Protein AF-A0A2A6PY02-F1 (afdb_monomer_lite)

Sequence (139 aa):
MADSKAKRGGADRALIALTEKYEVAYWSKKFKVTPAKLKYAVKKVGRSARKVGEYIQLQKHRAADKSRIALSEPYEVRYWSKKFKITPARLKLVVGVAGHSSKKVEAYLAAQKAAKKKTVKKKTAKKTVKKAAKRKKAA

Radius of gyration: 28.42 Å; chains: 1; bounding box: 46×21×111 Å

pLDDT: mean 80.59, std 13.3, range [35.72, 95.0]

Secondary structure (DSSP, 8-state):
----GGG--SSTTSB--SS-HHHHHHHHHHHT--HHHHHHHHHHH-SBHHHHHHHHHHHHHHHHHHHB--SS-HHHHHHHHHHHT--HHHHHHHHHHH-SBHHHHHHHHHHHHHHHHHHHHHHHHHHHHHHHHHHHT--

Foldseek 3Di:
DDPDPPPPDDDVLQFQDPPDPVSLVVLCVVLVHDSVLLVVLCVVQNGGSVSSSVVSVVVVVVVVLQFFQDLVDPVSLVVLCVVLVHDSVVLVVLCVVQPGTSVSSNVVVVVVVVVVVVVVVVVVVVVVVVVVVVVVVVD

Structure (mmCIF, N/CA/C/O backbone):
data_AF-A0A2A6PY02-F1
#
_entry.id   AF-A0A2A6PY02-F1
#
loop_
_atom_site.group_PDB
_atom_site.id
_atom_site.type_symbol
_atom_site.label_atom_id
_atom_site.label_alt_id
_atom_site.label_comp_id
_atom_site.label_asym_id
_atom_site.label_entity_id
_atom_site.label_seq_id
_atom_site.pdbx_PDB_ins_code
_atom_site.Cartn_x
_atom_site.Cartn_y
_atom_site.Cartn_z
_atom_site.occupancy
_atom_site.B_iso_or_equiv
_atom_site.auth_seq_id
_atom_site.auth_comp_id
_atom_site.auth_asym_id
_atom_site.auth_atom_id
_atom_site.pdbx_PDB_model_num
ATOM 1 N N . MET A 1 1 ? 23.021 2.097 -51.764 1.00 35.72 1 MET A N 1
ATOM 2 C CA . MET A 1 1 ? 22.427 0.780 -51.456 1.00 35.72 1 MET A CA 1
ATOM 3 C C . MET A 1 1 ? 21.340 0.971 -50.412 1.00 35.72 1 MET A C 1
ATOM 5 O O . MET A 1 1 ? 21.607 1.551 -49.368 1.00 35.72 1 MET A O 1
ATOM 9 N N . ALA A 1 2 ? 20.099 0.614 -50.747 1.00 44.53 2 ALA A N 1
ATOM 10 C CA . ALA A 1 2 ? 18.943 0.741 -49.865 1.00 44.53 2 ALA A CA 1
ATOM 11 C C . ALA A 1 2 ? 18.796 -0.548 -49.046 1.00 44.53 2 ALA A C 1
ATOM 13 O O . ALA A 1 2 ? 18.148 -1.499 -49.480 1.00 44.53 2 ALA A O 1
ATOM 14 N N . ASP A 1 3 ? 19.430 -0.598 -47.875 1.00 48.84 3 ASP A N 1
ATOM 15 C CA . ASP A 1 3 ? 19.344 -1.772 -47.011 1.00 48.84 3 ASP A CA 1
ATOM 16 C C . ASP A 1 3 ? 17.960 -1.884 -46.362 1.00 48.84 3 ASP A C 1
ATOM 18 O O . ASP A 1 3 ? 17.510 -1.055 -45.562 1.00 48.84 3 ASP A O 1
ATOM 22 N N . SER A 1 4 ? 17.274 -2.949 -46.761 1.00 43.75 4 SER A N 1
ATOM 23 C CA . SER A 1 4 ? 15.929 -3.337 -46.358 1.00 43.75 4 SER A CA 1
ATOM 24 C C . SER A 1 4 ? 15.771 -3.383 -44.830 1.00 43.75 4 SER A C 1
ATOM 26 O O . SER A 1 4 ? 16.231 -4.306 -44.160 1.00 43.75 4 SER A O 1
ATOM 28 N N . LYS A 1 5 ? 15.024 -2.425 -44.262 1.00 50.44 5 LYS A N 1
ATOM 29 C CA . LYS A 1 5 ? 14.704 -2.324 -42.817 1.00 50.44 5 LYS A CA 1
ATOM 30 C C . LYS A 1 5 ? 13.710 -3.387 -42.304 1.00 50.44 5 LYS A C 1
ATOM 32 O O . LYS A 1 5 ? 13.261 -3.299 -41.162 1.00 50.44 5 LYS A O 1
ATOM 37 N N . ALA A 1 6 ? 13.365 -4.388 -43.113 1.00 48.25 6 ALA A N 1
ATOM 38 C CA . ALA A 1 6 ? 12.245 -5.300 -42.870 1.00 48.25 6 ALA A CA 1
ATOM 39 C C . ALA A 1 6 ? 12.597 -6.606 -42.121 1.00 48.25 6 ALA A C 1
ATOM 41 O O . ALA A 1 6 ? 11.706 -7.408 -41.866 1.00 48.25 6 ALA A O 1
ATOM 42 N N . LYS A 1 7 ? 13.856 -6.820 -41.703 1.00 46.47 7 LYS A N 1
ATOM 43 C CA . LYS A 1 7 ? 14.271 -7.999 -40.905 1.00 46.47 7 LYS A CA 1
ATOM 44 C C . LYS A 1 7 ? 14.678 -7.687 -39.456 1.00 46.47 7 LYS A C 1
ATOM 46 O O . LYS A 1 7 ? 15.421 -8.450 -38.853 1.00 46.47 7 LYS A O 1
ATOM 51 N N . ARG A 1 8 ? 14.187 -6.605 -38.837 1.00 47.78 8 ARG A N 1
ATOM 52 C CA . ARG A 1 8 ? 14.356 -6.395 -37.377 1.00 47.78 8 ARG A CA 1
ATOM 53 C C . ARG A 1 8 ? 13.298 -7.182 -36.599 1.00 47.78 8 ARG A C 1
ATOM 55 O O . ARG A 1 8 ? 12.429 -6.616 -35.936 1.00 47.78 8 ARG A O 1
ATOM 62 N N . GLY A 1 9 ? 13.332 -8.500 -36.768 1.00 39.09 9 GLY A N 1
ATOM 63 C CA . GLY A 1 9 ? 12.412 -9.438 -36.142 1.00 39.09 9 GLY A CA 1
ATOM 64 C C . GLY A 1 9 ? 12.743 -9.635 -34.666 1.00 39.09 9 GLY A C 1
ATOM 65 O O . GLY A 1 9 ? 13.740 -10.260 -34.346 1.00 39.09 9 GLY A O 1
ATOM 66 N N . GLY A 1 10 ? 11.886 -9.113 -33.783 1.00 47.00 10 GLY A N 1
ATOM 67 C CA . GLY A 1 10 ? 11.491 -9.694 -32.486 1.00 47.00 10 GLY A CA 1
ATOM 68 C C . GLY A 1 10 ? 12.517 -9.887 -31.354 1.00 47.00 10 GLY A C 1
ATOM 69 O O . GLY A 1 10 ? 12.167 -9.635 -30.201 1.00 47.00 10 GLY A O 1
ATOM 70 N N . ALA A 1 11 ? 13.746 -10.317 -31.638 1.00 45.78 11 ALA A N 1
ATOM 71 C CA . ALA A 1 11 ? 14.690 -10.861 -30.661 1.00 45.78 11 ALA A CA 1
ATOM 72 C C . ALA A 1 11 ? 15.578 -9.798 -29.978 1.00 45.78 11 ALA A C 1
ATOM 74 O O . ALA A 1 11 ? 15.871 -9.919 -28.789 1.00 45.78 11 ALA A O 1
ATOM 75 N N . ASP A 1 12 ? 15.914 -8.698 -30.662 1.00 53.09 12 ASP A N 1
ATOM 76 C CA . ASP A 1 12 ? 16.898 -7.708 -30.172 1.00 53.09 12 ASP A CA 1
ATOM 77 C C . ASP A 1 12 ? 16.386 -6.757 -29.076 1.00 53.09 12 ASP A C 1
ATOM 79 O O . ASP A 1 12 ? 17.112 -5.897 -28.588 1.00 53.09 12 ASP A O 1
ATOM 83 N N . ARG A 1 13 ? 15.125 -6.888 -28.644 1.00 62.44 13 ARG A N 1
ATOM 84 C CA . ARG A 1 13 ? 14.558 -6.080 -27.540 1.00 62.44 13 ARG A CA 1
ATOM 85 C C . ARG A 1 13 ? 14.488 -6.837 -26.212 1.00 62.44 13 ARG A C 1
ATOM 87 O O . ARG A 1 13 ? 13.768 -6.415 -25.306 1.00 62.44 13 ARG A O 1
ATOM 94 N N . ALA A 1 14 ? 15.187 -7.964 -26.089 1.00 72.25 14 ALA A N 1
ATOM 95 C CA . ALA A 1 14 ? 15.144 -8.801 -24.893 1.00 72.25 14 ALA A CA 1
ATOM 96 C C . ALA A 1 14 ? 15.935 -8.220 -23.707 1.00 72.25 14 ALA A C 1
ATOM 98 O O . ALA A 1 14 ? 15.618 -8.535 -22.554 1.00 72.25 14 ALA A O 1
ATOM 99 N N . LEU A 1 15 ? 16.934 -7.371 -23.970 1.00 81.62 15 LEU A N 1
ATOM 100 C CA . LEU A 1 15 ? 17.827 -6.800 -22.964 1.00 81.62 15 LEU A CA 1
ATOM 101 C C . LEU A 1 15 ? 17.751 -5.267 -22.935 1.00 81.62 15 LEU A C 1
ATOM 103 O O . LEU A 1 15 ? 17.353 -4.630 -23.902 1.00 81.62 15 LEU A O 1
ATOM 107 N N . ILE A 1 16 ? 18.106 -4.701 -21.784 1.00 83.69 16 ILE A N 1
ATOM 108 C CA . ILE A 1 16 ? 18.213 -3.266 -21.528 1.00 83.69 16 ILE A CA 1
ATOM 109 C C . ILE A 1 16 ? 19.684 -2.956 -21.265 1.00 83.69 16 ILE A C 1
ATOM 111 O O . ILE A 1 16 ? 20.215 -3.317 -20.202 1.00 83.69 16 ILE A O 1
ATOM 115 N N . ALA A 1 17 ? 20.341 -2.264 -22.191 1.00 83.12 17 ALA A N 1
ATOM 116 C CA . ALA A 1 17 ? 21.640 -1.668 -21.930 1.00 83.12 17 ALA A CA 1
ATOM 117 C C . ALA A 1 17 ? 21.464 -0.345 -21.169 1.00 83.12 17 ALA A C 1
ATOM 119 O O . ALA A 1 17 ? 20.691 0.539 -21.534 1.00 83.12 17 ALA A O 1
ATOM 120 N N . LEU A 1 18 ? 22.181 -0.217 -20.051 1.00 82.44 18 LEU A N 1
ATOM 121 C CA . LEU A 1 18 ? 22.216 1.015 -19.254 1.00 82.44 18 LEU A CA 1
ATOM 122 C C . LEU A 1 18 ? 23.371 1.945 -19.650 1.00 82.44 18 LEU A C 1
ATOM 124 O O . LEU A 1 18 ? 23.471 3.046 -19.108 1.00 82.44 18 LEU A O 1
ATOM 128 N N . THR A 1 19 ? 24.249 1.479 -20.539 1.00 81.00 19 THR A N 1
ATOM 129 C CA . THR A 1 19 ? 25.424 2.194 -21.050 1.00 81.00 19 THR A CA 1
ATOM 130 C C . THR A 1 19 ? 25.019 3.338 -21.969 1.00 81.00 19 THR A C 1
ATOM 132 O O . THR A 1 19 ? 25.632 4.401 -21.945 1.00 81.00 19 THR A O 1
ATOM 135 N N . GLU A 1 20 ? 23.937 3.156 -22.723 1.00 79.81 20 GLU A N 1
ATOM 136 C CA . GLU A 1 20 ? 23.509 4.100 -23.743 1.00 79.81 20 GLU A CA 1
ATOM 137 C C . GLU A 1 20 ? 22.328 4.945 -23.258 1.00 79.81 20 GLU A C 1
ATOM 139 O O . GLU A 1 20 ? 21.276 4.449 -22.841 1.00 79.81 20 GLU A O 1
ATOM 144 N N . LYS A 1 21 ? 22.494 6.274 -23.305 1.00 84.25 21 LYS A N 1
ATOM 145 C CA . LYS A 1 21 ? 21.483 7.224 -22.807 1.00 84.25 21 LYS A CA 1
ATOM 146 C C . LYS A 1 21 ? 20.155 7.106 -23.562 1.00 84.25 21 LYS A C 1
ATOM 148 O O . LYS A 1 21 ? 19.096 7.211 -22.941 1.00 84.25 21 LYS A O 1
ATOM 153 N N . TYR A 1 22 ? 20.205 6.879 -24.875 1.00 81.06 22 TYR A N 1
ATOM 154 C CA . TYR A 1 22 ? 19.006 6.762 -25.706 1.00 81.06 22 TYR A CA 1
ATOM 155 C C . TYR A 1 22 ? 18.215 5.487 -25.387 1.00 81.06 22 TYR A C 1
ATOM 157 O O . TYR A 1 22 ? 16.985 5.512 -25.392 1.00 81.06 22 TYR A O 1
ATOM 165 N N . GLU A 1 23 ? 18.897 4.401 -25.024 1.00 84.06 23 GLU A N 1
ATOM 166 C CA . GLU A 1 23 ? 18.262 3.137 -24.665 1.00 84.06 23 GLU A CA 1
ATOM 167 C C . GLU A 1 23 ? 17.546 3.236 -23.311 1.00 84.06 23 GLU A C 1
ATOM 169 O O . GLU A 1 23 ? 16.376 2.861 -23.181 1.00 84.06 23 GLU A O 1
ATOM 174 N N . VAL A 1 24 ? 18.188 3.869 -22.322 1.00 87.38 24 VAL A N 1
ATOM 175 C CA . VAL A 1 24 ? 17.551 4.198 -21.037 1.00 87.38 24 VAL A CA 1
ATOM 176 C C . VAL A 1 24 ? 16.318 5.078 -21.248 1.00 87.38 24 VAL A C 1
ATOM 178 O O . VAL A 1 24 ? 15.280 4.827 -20.628 1.00 87.38 24 VAL A O 1
ATOM 181 N N . ALA A 1 25 ? 16.397 6.089 -22.118 1.00 87.25 25 ALA A N 1
ATOM 182 C CA . ALA A 1 25 ? 15.267 6.964 -22.428 1.00 87.25 25 ALA A CA 1
ATOM 183 C C . ALA A 1 25 ? 14.123 6.204 -23.125 1.00 87.25 25 ALA A C 1
ATOM 185 O O . ALA A 1 25 ? 12.963 6.324 -22.716 1.00 87.25 25 ALA A O 1
ATOM 186 N N . TYR A 1 26 ? 14.448 5.368 -24.114 1.00 87.81 26 TYR A N 1
ATOM 187 C CA . TYR A 1 26 ? 13.490 4.536 -24.843 1.00 87.81 26 TYR A CA 1
ATOM 188 C C . TYR A 1 26 ? 12.721 3.599 -23.902 1.00 87.81 26 TYR A C 1
ATOM 190 O O . TYR A 1 26 ? 11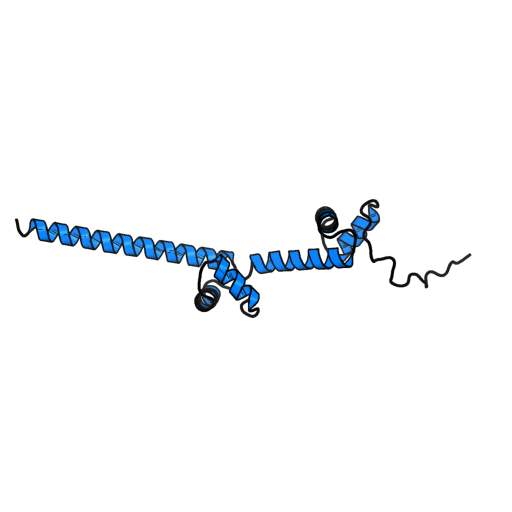.485 3.602 -23.882 1.00 87.81 26 TYR A O 1
ATOM 198 N N . TRP A 1 27 ? 13.430 2.843 -23.060 1.00 87.94 27 TRP A N 1
ATOM 199 C CA . TRP A 1 27 ? 12.807 1.908 -22.121 1.00 87.94 27 TRP A CA 1
ATOM 200 C C . TRP A 1 27 ? 12.061 2.610 -20.985 1.00 87.94 27 TRP A C 1
ATOM 202 O O . TRP A 1 27 ? 10.990 2.152 -20.583 1.00 87.94 27 TRP A O 1
ATOM 212 N N . SER A 1 28 ? 12.559 3.755 -20.509 1.00 88.62 28 SER A N 1
ATOM 213 C CA . SER A 1 28 ? 11.853 4.581 -19.516 1.00 88.62 28 SER A CA 1
ATOM 214 C C . SER A 1 28 ? 10.504 5.059 -20.056 1.00 88.62 28 SER A C 1
ATOM 216 O O . SER A 1 28 ? 9.488 4.948 -19.362 1.00 88.62 28 SER A O 1
ATOM 218 N N . LYS A 1 29 ? 10.464 5.495 -21.324 1.00 87.94 29 LYS A N 1
ATOM 219 C CA . LYS A 1 29 ? 9.224 5.865 -22.022 1.00 87.94 29 LYS A CA 1
ATOM 220 C C . LYS A 1 29 ? 8.300 4.658 -22.197 1.00 87.94 29 LYS A C 1
ATOM 222 O O . LYS A 1 29 ? 7.112 4.756 -21.894 1.00 87.94 29 LYS A O 1
ATOM 227 N N . LYS A 1 30 ? 8.842 3.504 -22.603 1.00 86.25 30 LYS A N 1
ATOM 228 C CA . LYS A 1 30 ? 8.071 2.268 -22.815 1.00 86.25 30 LYS A CA 1
ATOM 229 C C . LYS A 1 30 ? 7.413 1.741 -21.535 1.00 86.25 30 LYS A C 1
ATOM 231 O O . LYS A 1 30 ? 6.237 1.397 -21.556 1.00 86.25 30 LYS A O 1
ATOM 236 N N . PHE A 1 31 ? 8.131 1.729 -20.411 1.00 84.75 31 PHE A N 1
ATOM 237 C CA . PHE A 1 31 ? 7.597 1.278 -19.117 1.00 84.75 31 PHE A CA 1
ATOM 238 C C . PHE A 1 31 ? 6.866 2.377 -18.324 1.00 84.75 31 PHE A C 1
ATOM 240 O O . PHE A 1 31 ? 6.289 2.098 -17.261 1.00 84.75 31 PHE A O 1
ATOM 247 N N . LYS A 1 32 ? 6.860 3.617 -18.838 1.00 87.62 32 LYS A N 1
ATOM 248 C CA . LYS A 1 32 ? 6.314 4.812 -18.176 1.00 87.62 32 LYS A CA 1
ATOM 249 C C . LYS A 1 32 ? 6.897 4.988 -16.765 1.00 87.62 32 LYS A C 1
ATOM 251 O O . LYS A 1 32 ? 6.164 5.100 -15.782 1.00 87.62 32 LYS A O 1
ATOM 256 N N . VAL A 1 33 ? 8.224 4.931 -16.651 1.00 88.44 33 VAL A N 1
ATOM 257 C CA . VAL A 1 33 ? 8.969 5.104 -15.391 1.00 88.44 33 VAL A CA 1
ATOM 258 C C . VAL A 1 33 ? 10.095 6.114 -15.563 1.00 88.44 33 VAL A C 1
ATOM 260 O O . VAL A 1 33 ? 10.498 6.425 -16.677 1.00 88.44 33 VAL A O 1
ATOM 263 N N . THR A 1 34 ? 10.635 6.618 -14.454 1.00 91.00 34 THR A N 1
ATOM 264 C CA . THR A 1 34 ? 11.823 7.473 -14.500 1.00 91.00 34 THR A CA 1
ATOM 265 C C . THR A 1 34 ? 13.084 6.648 -14.798 1.00 91.00 34 THR A C 1
ATOM 267 O O . THR A 1 34 ? 13.160 5.485 -14.380 1.00 91.00 34 THR A O 1
ATOM 270 N N . PRO A 1 35 ? 14.120 7.245 -15.417 1.00 89.50 35 PRO A N 1
ATOM 271 C CA . PRO A 1 35 ? 15.405 6.580 -15.655 1.00 89.50 35 PRO A CA 1
ATOM 272 C C . PRO A 1 35 ? 16.021 5.970 -14.391 1.00 89.50 35 PRO A C 1
ATOM 274 O O . PRO A 1 35 ? 16.568 4.870 -14.424 1.00 89.50 35 PRO A O 1
ATOM 277 N N . ALA A 1 36 ? 15.880 6.645 -13.247 1.00 89.56 36 ALA A N 1
ATOM 278 C CA . ALA A 1 36 ? 16.341 6.136 -11.957 1.00 89.56 36 ALA A CA 1
ATOM 279 C C . ALA A 1 36 ? 15.614 4.842 -11.542 1.00 89.56 36 ALA A C 1
ATOM 281 O O . ALA A 1 36 ? 16.257 3.879 -11.121 1.00 89.56 36 ALA A O 1
ATOM 282 N N . LYS A 1 37 ? 14.283 4.784 -11.710 1.00 87.44 37 LYS A N 1
ATOM 283 C CA . LYS A 1 37 ? 13.484 3.581 -11.417 1.00 87.44 37 LYS A CA 1
ATOM 284 C C . LYS A 1 37 ? 13.829 2.431 -12.358 1.00 87.44 37 LYS A C 1
ATOM 286 O O . LYS A 1 37 ? 13.895 1.291 -11.904 1.00 87.44 37 LYS A O 1
ATOM 291 N N . LEU A 1 38 ? 14.094 2.726 -13.631 1.00 89.00 38 LEU A N 1
ATOM 292 C CA . LEU A 1 38 ? 14.543 1.725 -14.596 1.00 89.00 38 LEU A CA 1
ATOM 293 C C . LEU A 1 38 ? 15.898 1.126 -14.190 1.00 89.00 38 LEU A C 1
ATOM 295 O O . LEU A 1 38 ? 16.014 -0.092 -14.082 1.00 89.00 38 LEU A O 1
ATOM 299 N N . LYS A 1 39 ? 16.896 1.969 -13.882 1.00 90.00 39 LYS A N 1
ATOM 300 C CA . LYS A 1 39 ? 18.224 1.526 -13.414 1.00 90.00 39 LYS A CA 1
ATOM 301 C C . LYS A 1 39 ? 18.129 0.674 -12.149 1.00 90.00 39 LYS A C 1
ATOM 303 O O . LYS A 1 39 ? 18.794 -0.353 -12.043 1.00 90.00 39 LYS A O 1
ATOM 308 N N . TYR A 1 40 ? 17.274 1.073 -11.208 1.00 89.75 40 TYR A N 1
ATOM 309 C CA . TYR A 1 40 ? 17.030 0.303 -9.991 1.00 89.75 40 TYR A CA 1
ATOM 310 C C . TYR A 1 40 ? 16.418 -1.071 -10.285 1.00 89.75 40 TYR A C 1
ATOM 312 O O . TYR A 1 40 ? 16.888 -2.075 -9.752 1.00 89.75 40 TYR A O 1
ATOM 320 N N . ALA A 1 41 ? 15.399 -1.130 -11.148 1.00 87.56 41 ALA A N 1
ATOM 321 C CA . ALA A 1 41 ? 14.772 -2.387 -11.542 1.00 87.56 41 ALA A CA 1
ATOM 322 C C . ALA A 1 41 ? 15.781 -3.319 -12.230 1.00 87.56 41 ALA A C 1
ATOM 32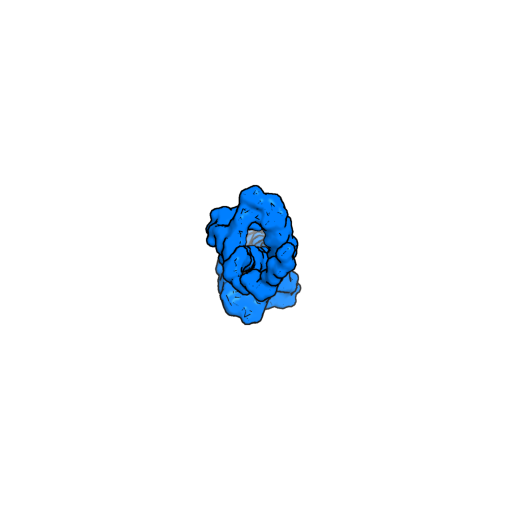4 O O . ALA A 1 41 ? 15.928 -4.465 -11.815 1.00 87.56 41 ALA A O 1
ATOM 325 N N . VAL A 1 42 ? 16.558 -2.805 -13.188 1.00 89.88 42 VAL A N 1
ATOM 326 C CA . VAL A 1 42 ? 17.619 -3.566 -13.869 1.00 89.88 42 VAL A CA 1
ATOM 327 C C . VAL A 1 42 ? 18.663 -4.096 -12.880 1.00 89.88 42 VAL A C 1
ATOM 329 O O . VAL A 1 42 ? 19.062 -5.253 -12.972 1.00 89.88 42 VAL A O 1
ATOM 332 N N . LYS A 1 43 ? 19.063 -3.303 -11.875 1.00 89.94 43 LYS A N 1
ATOM 333 C CA . LYS A 1 43 ? 19.984 -3.755 -10.815 1.00 89.94 43 LYS A CA 1
ATOM 334 C C . LYS A 1 43 ? 19.402 -4.892 -9.962 1.00 89.94 43 LYS A C 1
ATOM 336 O O . LYS A 1 43 ? 20.161 -5.668 -9.394 1.00 89.94 43 LYS A O 1
ATOM 341 N N . LYS A 1 44 ? 18.073 -4.983 -9.837 1.00 89.06 44 LYS A N 1
ATOM 342 C CA . LYS A 1 44 ? 17.394 -5.986 -9.002 1.00 89.06 44 LYS A CA 1
ATOM 343 C C . LYS A 1 44 ? 17.090 -7.293 -9.722 1.00 89.06 44 LYS A C 1
ATOM 345 O O . LYS A 1 44 ? 17.242 -8.341 -9.110 1.00 89.06 44 LYS A O 1
ATOM 350 N N . VAL A 1 45 ? 16.642 -7.235 -10.975 1.00 88.62 45 VAL A N 1
ATOM 351 C CA . VAL A 1 45 ? 16.176 -8.426 -11.717 1.00 88.62 45 VAL A CA 1
ATOM 352 C C . VAL A 1 45 ? 17.012 -8.752 -12.957 1.00 88.62 45 VAL A C 1
ATOM 354 O O . VAL A 1 45 ? 16.720 -9.712 -13.672 1.00 88.62 45 VAL A O 1
ATOM 357 N N . GLY A 1 46 ? 18.070 -7.976 -13.201 1.00 87.38 46 GLY A N 1
ATOM 358 C CA . GLY A 1 46 ? 18.952 -8.105 -14.355 1.00 87.38 46 GLY A CA 1
ATOM 359 C C . GLY A 1 46 ? 18.480 -7.294 -15.563 1.00 87.38 46 GLY A C 1
ATOM 360 O O . GLY A 1 46 ? 17.461 -6.607 -15.532 1.00 87.38 46 GLY A O 1
ATOM 361 N N . ARG A 1 47 ? 19.239 -7.376 -16.660 1.00 87.75 47 ARG A N 1
ATOM 362 C CA . ARG A 1 47 ? 19.005 -6.592 -17.888 1.00 87.75 47 ARG A CA 1
ATOM 363 C C . ARG A 1 47 ? 17.839 -7.090 -18.739 1.00 87.75 47 ARG A C 1
ATOM 365 O O . ARG A 1 47 ? 17.532 -6.459 -19.735 1.00 87.75 47 ARG A O 1
ATOM 372 N N . SER A 1 48 ? 17.183 -8.192 -18.382 1.00 87.31 48 SER A N 1
ATOM 373 C CA . SER A 1 48 ? 16.055 -8.705 -19.164 1.00 87.31 48 SER A CA 1
ATOM 374 C C . SER A 1 48 ? 14.881 -7.727 -19.140 1.00 87.31 48 SER A C 1
ATOM 376 O O . SER A 1 48 ? 14.299 -7.473 -18.085 1.00 87.31 48 SER A O 1
ATOM 378 N N . ALA A 1 49 ? 14.491 -7.226 -20.312 1.00 85.25 49 ALA A N 1
ATOM 379 C CA . ALA A 1 49 ? 13.372 -6.307 -20.461 1.00 85.25 49 ALA A CA 1
ATOM 380 C C . ALA A 1 49 ? 12.057 -6.914 -19.956 1.00 85.25 49 ALA A C 1
ATOM 382 O O . ALA A 1 49 ? 11.251 -6.213 -19.343 1.00 85.25 49 ALA A O 1
ATOM 383 N N . ARG A 1 50 ? 11.869 -8.229 -20.143 1.00 83.00 50 ARG A N 1
ATOM 384 C CA . ARG A 1 50 ? 10.702 -8.960 -19.634 1.00 83.00 50 ARG A CA 1
ATOM 385 C C . ARG A 1 50 ? 10.653 -8.931 -18.108 1.00 83.00 50 ARG A C 1
ATOM 387 O O . ARG A 1 50 ? 9.691 -8.422 -17.543 1.00 83.00 50 ARG A O 1
ATOM 394 N N . LYS A 1 51 ? 11.731 -9.375 -17.449 1.00 83.56 51 LYS A N 1
ATOM 395 C CA . LYS A 1 51 ? 11.821 -9.400 -15.978 1.00 83.56 51 LYS A CA 1
ATOM 396 C C . LYS A 1 51 ? 11.709 -8.001 -15.374 1.00 83.56 51 LYS A C 1
ATOM 398 O O . LYS A 1 51 ? 11.061 -7.820 -14.349 1.00 83.56 51 LYS A O 1
ATOM 403 N N . VAL A 1 52 ? 12.319 -6.997 -16.006 1.00 87.50 52 VAL A N 1
ATOM 404 C CA . VAL A 1 52 ? 12.241 -5.594 -15.566 1.00 87.50 52 VAL A CA 1
ATOM 405 C C . VAL A 1 52 ? 10.820 -5.056 -15.690 1.00 87.50 52 VAL A C 1
ATOM 407 O O . VAL A 1 52 ? 10.338 -4.414 -14.758 1.00 87.50 52 VAL A O 1
ATOM 410 N N . GLY A 1 53 ? 10.134 -5.350 -16.796 1.00 84.62 53 GLY A N 1
ATOM 411 C CA . GLY A 1 53 ? 8.724 -5.020 -16.980 1.00 84.62 53 GLY A CA 1
ATOM 412 C C . GLY A 1 53 ? 7.839 -5.667 -15.916 1.00 84.62 53 GLY A C 1
ATOM 413 O O . GLY A 1 53 ? 7.097 -4.958 -15.239 1.00 84.62 53 GLY A O 1
ATOM 414 N N . GLU A 1 54 ? 7.984 -6.978 -15.705 1.00 84.62 54 GLU A N 1
ATOM 415 C CA . 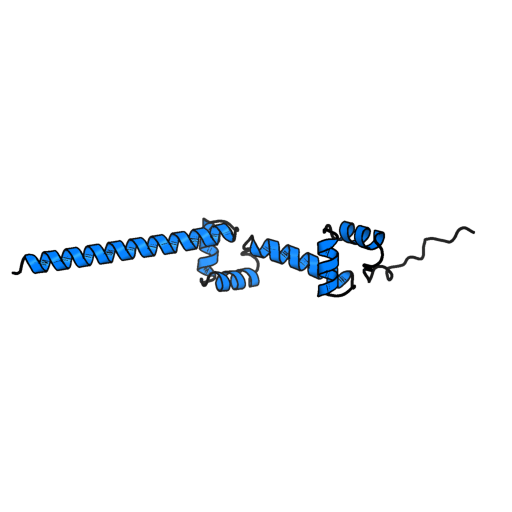GLU A 1 54 ? 7.284 -7.737 -14.657 1.00 84.62 54 GLU A CA 1
ATOM 416 C C . GLU A 1 54 ? 7.555 -7.149 -13.265 1.00 84.62 54 GLU A C 1
ATOM 418 O O . GLU A 1 54 ? 6.626 -6.925 -12.494 1.00 84.62 54 GLU A O 1
ATOM 423 N N . TYR A 1 55 ? 8.808 -6.810 -12.951 1.00 85.81 55 TYR A N 1
ATOM 424 C CA . TYR A 1 55 ? 9.176 -6.198 -11.676 1.00 85.81 55 TYR A CA 1
ATOM 425 C C . TYR A 1 55 ? 8.548 -4.816 -11.492 1.00 85.81 55 TYR A C 1
ATOM 427 O O . TYR A 1 55 ? 8.008 -4.519 -10.428 1.00 85.81 55 TYR A O 1
ATOM 435 N N . ILE A 1 56 ? 8.603 -3.958 -12.512 1.00 85.19 56 ILE A N 1
ATOM 436 C CA . ILE A 1 56 ? 7.996 -2.621 -12.471 1.00 85.19 56 ILE A CA 1
ATOM 437 C C . ILE A 1 56 ? 6.480 -2.733 -12.299 1.00 85.19 56 ILE A C 1
ATOM 439 O O . ILE A 1 56 ? 5.905 -1.998 -11.494 1.00 85.19 56 ILE A O 1
ATOM 443 N N . GLN A 1 57 ? 5.845 -3.651 -13.024 1.00 79.31 57 GLN A N 1
ATOM 444 C CA . GLN A 1 57 ? 4.418 -3.930 -12.924 1.00 79.31 57 GLN A CA 1
ATOM 445 C C . GLN A 1 57 ? 4.073 -4.427 -11.516 1.00 79.31 57 GLN A C 1
ATOM 447 O O . GLN A 1 57 ? 3.225 -3.839 -10.849 1.00 79.31 57 GLN A O 1
ATOM 452 N N . LEU A 1 58 ? 4.816 -5.410 -11.001 1.00 77.94 58 LEU A N 1
ATOM 453 C CA . LEU A 1 58 ? 4.675 -5.915 -9.639 1.00 77.94 58 LEU A CA 1
ATOM 454 C C . LEU A 1 58 ? 4.846 -4.802 -8.604 1.00 77.94 58 LEU A C 1
ATOM 456 O O . LEU A 1 58 ? 4.079 -4.752 -7.655 1.00 77.94 58 LEU A O 1
ATOM 460 N N . GLN A 1 59 ? 5.805 -3.883 -8.763 1.00 77.69 59 GLN A N 1
ATOM 461 C CA . GLN A 1 59 ? 5.954 -2.743 -7.850 1.00 77.69 59 GLN A CA 1
ATOM 462 C C . GLN A 1 59 ? 4.780 -1.758 -7.938 1.00 77.69 59 GLN A C 1
ATOM 464 O O . GLN A 1 59 ? 4.398 -1.200 -6.908 1.00 77.69 59 GLN A O 1
ATOM 469 N N . LYS A 1 60 ? 4.210 -1.534 -9.131 1.00 70.62 60 LYS A N 1
ATOM 470 C CA . LYS A 1 60 ? 3.004 -0.705 -9.305 1.00 70.62 60 LYS A CA 1
ATOM 471 C C . LYS A 1 60 ? 1.808 -1.334 -8.594 1.00 70.62 60 LYS A C 1
ATOM 473 O O . LYS A 1 60 ? 1.153 -0.621 -7.838 1.00 70.62 60 LYS A O 1
ATOM 478 N N . HIS A 1 61 ? 1.599 -2.643 -8.763 1.00 64.75 61 HIS A N 1
ATOM 479 C CA . HIS A 1 61 ? 0.603 -3.405 -8.008 1.00 64.75 61 HIS A CA 1
ATOM 480 C C . HIS A 1 61 ? 0.892 -3.294 -6.517 1.00 64.75 61 HIS A C 1
ATOM 482 O O . HIS A 1 61 ? 0.147 -2.648 -5.809 1.00 64.75 61 HIS A O 1
ATOM 488 N N . ARG A 1 62 ? 2.086 -3.660 -6.052 1.00 64.94 62 ARG A N 1
ATOM 489 C CA . ARG A 1 62 ? 2.448 -3.582 -4.629 1.00 64.94 62 ARG A CA 1
ATOM 490 C C . ARG A 1 62 ? 2.270 -2.194 -4.004 1.00 64.94 62 ARG A C 1
ATOM 492 O O . ARG A 1 62 ? 2.051 -2.101 -2.801 1.00 64.94 62 ARG A O 1
ATOM 499 N N . ALA A 1 63 ? 2.440 -1.110 -4.760 1.00 61.38 63 ALA A N 1
ATOM 500 C CA . ALA A 1 63 ? 2.157 0.246 -4.295 1.00 61.38 63 ALA A CA 1
ATOM 501 C C . ALA A 1 63 ? 0.645 0.528 -4.239 1.00 61.38 63 ALA A C 1
ATOM 503 O O . ALA A 1 63 ? 0.170 1.079 -3.243 1.00 61.38 63 ALA A O 1
ATOM 504 N N . ALA A 1 64 ? -0.104 0.106 -5.262 1.00 60.00 64 ALA A N 1
ATOM 505 C CA . ALA A 1 64 ? -1.562 0.130 -5.278 1.00 60.00 64 ALA A CA 1
ATOM 506 C C . ALA A 1 64 ? -2.145 -0.731 -4.143 1.00 60.00 64 ALA A C 1
ATOM 508 O O . ALA A 1 64 ? -2.849 -0.180 -3.301 1.00 60.00 64 ALA A O 1
ATOM 509 N N . ASP A 1 65 ? -1.736 -1.992 -4.021 1.00 58.06 65 ASP A N 1
ATOM 510 C CA . ASP A 1 65 ? -2.149 -2.981 -3.014 1.00 58.06 65 ASP A CA 1
ATOM 511 C C . ASP A 1 65 ? -1.718 -2.590 -1.596 1.00 58.06 65 ASP A C 1
ATOM 513 O O . ASP A 1 65 ? -2.263 -3.084 -0.619 1.00 58.06 65 ASP A O 1
ATOM 517 N N . LYS A 1 66 ? -0.717 -1.707 -1.435 1.00 64.31 66 LYS A N 1
ATOM 518 C CA . LYS A 1 66 ? -0.375 -1.097 -0.133 1.00 64.31 66 LYS A CA 1
ATOM 519 C C . LYS A 1 66 ? -1.292 0.069 0.220 1.00 64.31 66 LYS A C 1
ATOM 521 O O . LYS A 1 66 ? -1.430 0.384 1.403 1.00 64.31 66 LYS A O 1
ATOM 526 N N . SER A 1 67 ? -1.869 0.738 -0.771 1.00 74.25 67 SER A N 1
ATOM 527 C CA . SER A 1 67 ? -2.710 1.930 -0.596 1.00 74.25 67 SER A CA 1
ATOM 528 C C . SER A 1 67 ? -4.206 1.610 -0.575 1.00 74.25 67 SER A C 1
ATOM 530 O O . SER A 1 67 ? -4.982 2.314 0.083 1.00 74.25 67 SER A O 1
ATOM 532 N N . ARG A 1 68 ? -4.600 0.530 -1.255 1.00 82.06 68 ARG A N 1
ATOM 533 C CA . ARG A 1 68 ? -5.964 0.033 -1.355 1.00 82.06 68 ARG A CA 1
ATOM 534 C C . ARG A 1 68 ? -6.041 -1.432 -0.936 1.00 82.06 68 ARG A C 1
ATOM 536 O O . ARG A 1 68 ? -5.055 -2.148 -1.010 1.00 82.06 68 ARG A O 1
ATOM 543 N N . ILE A 1 69 ? -7.205 -1.828 -0.448 1.00 84.44 69 ILE A N 1
ATOM 544 C CA . ILE A 1 69 ? -7.523 -3.188 -0.024 1.00 84.44 69 ILE A CA 1
ATOM 545 C C . ILE A 1 69 ? -8.590 -3.703 -0.982 1.00 84.44 69 ILE A C 1
ATOM 547 O O . ILE A 1 69 ? -9.735 -3.258 -0.890 1.00 84.44 69 ILE A O 1
ATOM 551 N N . ALA A 1 70 ? -8.238 -4.607 -1.890 1.00 82.38 70 ALA A N 1
ATOM 552 C CA . ALA A 1 70 ? -9.191 -5.293 -2.747 1.00 82.38 70 ALA A CA 1
ATOM 553 C C . ALA A 1 70 ? -9.767 -6.508 -2.005 1.00 82.38 70 ALA A C 1
ATOM 555 O O . ALA A 1 70 ? -9.054 -7.411 -1.572 1.00 82.38 70 ALA A O 1
ATOM 556 N N . LEU A 1 71 ? -11.091 -6.531 -1.836 1.00 82.62 71 LEU A N 1
ATOM 557 C CA . LEU A 1 71 ? -11.781 -7.656 -1.194 1.00 82.62 71 LEU A CA 1
ATOM 558 C C . LEU A 1 71 ? -12.065 -8.816 -2.159 1.00 82.62 71 LEU A C 1
ATOM 560 O O . LEU A 1 71 ? -12.403 -9.906 -1.698 1.00 82.62 71 LEU A O 1
ATOM 564 N N . SER A 1 72 ? -11.938 -8.579 -3.468 1.00 79.69 72 SER A N 1
ATOM 565 C CA . SER A 1 72 ? -12.132 -9.572 -4.530 1.00 79.69 72 SER A CA 1
ATOM 566 C C . SER A 1 72 ? -11.011 -10.604 -4.586 1.00 79.69 72 SER A C 1
ATOM 568 O O . SER A 1 72 ? -11.230 -11.719 -5.046 1.00 79.69 72 SER A O 1
ATOM 570 N N . GLU A 1 73 ? -9.820 -10.253 -4.102 1.00 75.62 73 GLU A N 1
ATOM 571 C CA . GLU A 1 73 ? -8.636 -11.096 -4.196 1.00 75.62 73 GLU A CA 1
ATOM 572 C C . GLU A 1 73 ? -8.360 -11.792 -2.848 1.00 75.62 73 GLU A C 1
ATOM 574 O O . GLU A 1 73 ? -8.020 -11.137 -1.855 1.00 75.62 73 GLU A O 1
ATOM 579 N N . PRO A 1 74 ? -8.473 -13.134 -2.760 1.00 75.69 74 PRO A N 1
ATOM 580 C CA . PRO A 1 74 ? -8.335 -13.849 -1.488 1.00 75.69 74 PRO A CA 1
ATOM 581 C C . PRO A 1 74 ? -6.970 -13.662 -0.808 1.00 75.69 74 PRO A C 1
ATOM 583 O O . PRO A 1 74 ? -6.876 -13.656 0.426 1.00 75.69 74 PRO A O 1
ATOM 586 N N . TYR A 1 75 ? -5.898 -13.501 -1.592 1.00 73.06 75 TYR A N 1
ATOM 587 C CA . TYR A 1 75 ? -4.552 -13.295 -1.056 1.00 73.06 75 TYR A CA 1
ATOM 588 C C . TYR A 1 75 ? -4.399 -11.908 -0.410 1.00 73.06 75 TYR A C 1
ATOM 590 O O . TYR A 1 75 ? -3.731 -11.801 0.623 1.00 73.06 75 TYR A O 1
ATOM 598 N N . GLU A 1 76 ? -5.050 -10.874 -0.954 1.00 78.81 76 GLU A N 1
ATOM 599 C CA . GLU A 1 76 ? -5.042 -9.523 -0.390 1.00 78.81 76 GLU A CA 1
ATOM 600 C C . GLU A 1 76 ? -5.739 -9.489 0.967 1.00 78.81 76 GLU A C 1
ATOM 602 O O . GLU A 1 76 ? -5.186 -8.964 1.938 1.00 78.81 76 GLU A O 1
ATOM 607 N N . VAL A 1 77 ? -6.912 -10.122 1.067 1.00 85.62 77 VAL A N 1
ATOM 608 C CA . VAL A 1 77 ? -7.651 -10.246 2.330 1.00 85.62 77 VAL A CA 1
ATOM 609 C C . VAL A 1 77 ? -6.775 -10.930 3.384 1.00 85.62 77 VAL A C 1
ATOM 611 O O . VAL A 1 77 ? -6.646 -10.424 4.500 1.00 85.62 77 VAL A O 1
ATOM 614 N N . ARG A 1 78 ? -6.096 -12.033 3.031 1.00 83.62 78 ARG A N 1
ATOM 615 C CA . ARG A 1 78 ? -5.154 -12.727 3.933 1.00 83.62 78 ARG A CA 1
ATOM 616 C C . ARG A 1 78 ? -3.994 -11.833 4.365 1.00 83.62 78 ARG A C 1
ATOM 618 O O . ARG A 1 78 ? -3.671 -11.782 5.555 1.00 83.62 78 ARG A O 1
ATOM 625 N N . TYR A 1 79 ? -3.363 -11.144 3.417 1.00 84.75 79 TYR A N 1
ATOM 626 C CA . TYR A 1 79 ? -2.230 -10.261 3.683 1.00 84.75 79 TYR A CA 1
ATOM 627 C C . TYR A 1 79 ? -2.616 -9.127 4.637 1.00 84.75 79 TYR A C 1
ATOM 629 O O . TYR A 1 79 ? -1.961 -8.917 5.665 1.00 84.75 79 TYR A O 1
ATOM 637 N N . TRP A 1 80 ? -3.711 -8.430 4.338 1.00 87.81 80 TRP A N 1
ATOM 638 C CA . TRP A 1 80 ? -4.180 -7.295 5.122 1.00 87.81 80 TRP A CA 1
ATOM 639 C C . TRP A 1 80 ? -4.704 -7.704 6.496 1.00 87.81 80 TRP A C 1
ATOM 641 O O . TRP A 1 80 ? -4.385 -7.041 7.485 1.00 87.81 80 TRP A O 1
ATOM 651 N N . SER A 1 81 ? -5.406 -8.834 6.603 1.00 90.19 81 SER A N 1
ATOM 652 C CA . SER A 1 81 ? -5.788 -9.420 7.893 1.00 90.19 81 SER A CA 1
ATOM 653 C C . SER A 1 81 ? -4.573 -9.712 8.770 1.00 90.19 81 SER A C 1
ATOM 655 O O . SER A 1 81 ? -4.559 -9.336 9.945 1.00 90.19 81 SER A O 1
ATOM 657 N N . LYS A 1 82 ? -3.516 -10.304 8.195 1.00 88.69 82 LYS A N 1
ATOM 658 C CA . LYS A 1 82 ? -2.257 -10.562 8.909 1.00 88.69 82 LYS A CA 1
ATOM 659 C C . LYS A 1 82 ? -1.578 -9.262 9.341 1.00 88.69 82 LYS A C 1
ATOM 661 O O . LYS A 1 82 ? -1.152 -9.151 10.489 1.00 88.69 82 LYS A O 1
ATOM 666 N N . LYS A 1 83 ? -1.520 -8.262 8.457 1.00 88.00 83 LYS A N 1
ATOM 667 C CA . LYS A 1 83 ? -0.897 -6.959 8.735 1.00 88.00 83 LYS A CA 1
ATOM 668 C C . LYS A 1 83 ? -1.618 -6.184 9.840 1.00 88.00 83 LYS A C 1
ATOM 670 O O . LYS A 1 83 ? -0.969 -5.681 10.753 1.00 88.00 83 LYS A O 1
ATOM 675 N N . PHE A 1 84 ? -2.948 -6.123 9.794 1.00 89.44 84 PHE A N 1
ATOM 676 C CA . PHE A 1 84 ? -3.757 -5.436 10.806 1.00 89.44 84 PHE A CA 1
ATOM 677 C C . PHE A 1 84 ? -4.024 -6.273 12.061 1.00 89.44 84 PHE A C 1
ATOM 679 O O . PHE A 1 84 ? -4.558 -5.744 13.040 1.00 89.44 84 PHE A O 1
ATOM 686 N N . LYS A 1 85 ? -3.632 -7.555 12.057 1.00 92.31 85 LYS A N 1
ATOM 687 C CA . LYS A 1 85 ? -3.894 -8.525 13.129 1.00 92.31 85 LYS A CA 1
ATOM 688 C C . LYS A 1 85 ? -5.394 -8.621 13.452 1.00 92.31 85 LYS A C 1
ATOM 690 O O . LYS A 1 85 ? -5.801 -8.547 14.611 1.00 92.31 85 LYS A O 1
ATOM 695 N N . ILE A 1 86 ? -6.223 -8.737 12.413 1.00 92.75 86 ILE A N 1
ATOM 696 C CA . ILE A 1 86 ? -7.684 -8.896 12.512 1.00 92.75 86 ILE A CA 1
ATOM 697 C C . ILE A 1 86 ? -8.161 -10.054 11.637 1.00 92.75 86 ILE A C 1
ATOM 699 O O . ILE A 1 86 ? -7.486 -10.443 10.688 1.00 92.75 86 ILE A O 1
ATOM 703 N N . THR A 1 87 ? -9.349 -10.587 11.922 1.00 95.00 87 THR A N 1
A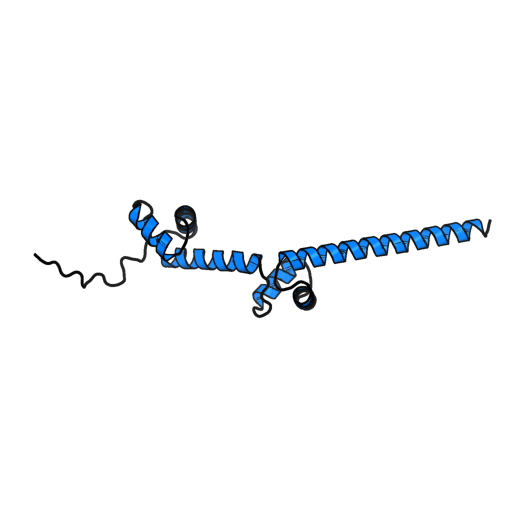TOM 704 C CA . THR A 1 87 ? -9.947 -11.647 11.102 1.00 95.00 87 THR A CA 1
ATOM 705 C C . THR A 1 87 ? -10.365 -11.127 9.716 1.00 95.00 87 THR A C 1
ATOM 707 O O . THR A 1 87 ? -10.682 -9.940 9.581 1.00 95.00 87 THR A O 1
ATOM 710 N N . PRO A 1 88 ? -10.417 -11.991 8.684 1.00 91.56 88 PRO A N 1
ATOM 711 C CA . PRO A 1 88 ? -10.916 -11.634 7.350 1.00 91.56 88 PRO A CA 1
ATOM 712 C C . PRO A 1 88 ? -12.321 -11.028 7.360 1.00 91.56 88 PRO A C 1
ATOM 714 O O . PRO A 1 88 ? -12.564 -10.012 6.714 1.00 91.56 88 PRO A O 1
ATOM 717 N N . ALA A 1 89 ? -13.233 -11.598 8.153 1.00 93.00 89 ALA A N 1
ATOM 718 C CA . ALA A 1 89 ? -14.586 -11.069 8.315 1.00 93.00 89 ALA A CA 1
ATOM 719 C C . ALA A 1 89 ? -14.571 -9.634 8.864 1.00 93.00 89 ALA A C 1
ATOM 721 O O . ALA A 1 89 ? -15.237 -8.744 8.337 1.00 93.00 89 ALA A O 1
ATOM 722 N N . ARG A 1 90 ? -13.738 -9.375 9.879 1.00 91.75 90 ARG A N 1
ATOM 723 C CA . ARG A 1 90 ? -13.601 -8.038 10.460 1.00 91.75 90 ARG A CA 1
ATOM 724 C C . ARG A 1 90 ? -12.953 -7.051 9.493 1.00 91.75 90 ARG A C 1
ATOM 726 O O . ARG A 1 90 ? -13.340 -5.888 9.491 1.00 91.75 90 ARG A O 1
ATOM 733 N N . LEU A 1 91 ? -12.001 -7.494 8.671 1.00 92.62 91 LEU A N 1
ATOM 734 C CA . LEU A 1 91 ? -11.412 -6.658 7.626 1.00 92.62 91 LEU A CA 1
ATOM 735 C C . LEU A 1 91 ? -12.476 -6.204 6.617 1.00 92.62 91 LEU A C 1
ATOM 737 O O . LEU A 1 91 ? -12.557 -5.010 6.349 1.00 92.62 91 LEU A O 1
ATOM 741 N N . LYS A 1 92 ? -13.325 -7.120 6.127 1.00 91.81 92 LYS A N 1
ATOM 742 C CA . LYS A 1 92 ? -14.416 -6.802 5.185 1.00 91.81 92 LYS A CA 1
ATOM 743 C C . LYS A 1 92 ? -15.373 -5.748 5.745 1.00 91.81 92 LYS A C 1
ATOM 745 O O . LYS A 1 92 ? -15.672 -4.775 5.064 1.00 91.81 92 LYS A O 1
ATOM 750 N N . LEU A 1 93 ? -15.783 -5.898 7.006 1.00 93.19 93 LEU A N 1
ATOM 751 C CA . LEU A 1 93 ? -16.644 -4.921 7.682 1.00 93.19 93 LEU A CA 1
ATOM 752 C C . LEU A 1 93 ? -15.981 -3.545 7.785 1.00 93.19 93 LEU A C 1
ATOM 754 O O . LEU A 1 93 ? -16.590 -2.529 7.464 1.00 93.19 93 LEU A O 1
ATOM 758 N N . VAL A 1 94 ? -14.717 -3.503 8.214 1.00 92.31 94 VAL A N 1
ATOM 759 C CA . VAL A 1 94 ? -13.993 -2.236 8.376 1.00 92.31 94 VAL A CA 1
ATOM 760 C C . VAL A 1 94 ? -13.762 -1.554 7.030 1.00 92.31 94 VAL A C 1
ATOM 762 O O . VAL A 1 94 ? -13.902 -0.339 6.950 1.00 92.31 94 VAL A O 1
ATOM 765 N N . VAL A 1 95 ? -13.457 -2.313 5.975 1.00 92.69 95 VAL A N 1
ATOM 766 C CA . VAL A 1 95 ? -13.356 -1.788 4.605 1.00 92.69 95 VAL A CA 1
ATOM 767 C C . VAL A 1 95 ? -14.707 -1.264 4.114 1.00 92.69 95 VAL A C 1
ATOM 769 O O . VAL A 1 95 ? -14.742 -0.202 3.502 1.00 92.69 95 VAL A O 1
ATOM 772 N N . GLY A 1 96 ? -15.817 -1.936 4.435 1.00 91.19 96 GLY A N 1
ATOM 773 C CA . GLY A 1 96 ? -17.164 -1.448 4.124 1.00 91.19 96 GLY A CA 1
ATOM 774 C C . GLY A 1 96 ? -17.486 -0.093 4.766 1.00 91.19 96 GLY A C 1
ATOM 775 O O . GLY A 1 96 ? -18.144 0.732 4.145 1.00 91.19 96 GLY A O 1
ATOM 776 N N . VAL A 1 97 ? -16.971 0.175 5.973 1.00 91.06 97 VAL A N 1
ATOM 777 C CA . VAL A 1 97 ? -17.212 1.438 6.700 1.00 91.06 97 VAL A CA 1
ATOM 778 C C . VAL A 1 97 ? -16.198 2.533 6.343 1.00 91.06 97 VAL A C 1
ATOM 780 O O . VAL A 1 97 ? -16.566 3.677 6.100 1.00 91.06 97 VAL A O 1
ATOM 783 N N . ALA A 1 98 ? -14.903 2.212 6.341 1.00 88.62 98 ALA A N 1
ATOM 784 C CA . ALA A 1 98 ? -13.816 3.178 6.143 1.00 88.62 98 ALA A CA 1
ATOM 785 C C . ALA A 1 98 ? -13.450 3.386 4.659 1.00 88.62 98 ALA A C 1
ATOM 787 O O . ALA A 1 98 ? -12.690 4.302 4.319 1.00 88.62 98 ALA A O 1
ATOM 788 N N . GLY A 1 99 ? -13.974 2.532 3.780 1.00 88.44 99 GLY A N 1
ATOM 789 C CA . GLY A 1 99 ? -13.626 2.438 2.370 1.00 88.44 99 GLY A CA 1
ATOM 790 C C . GLY A 1 99 ? -12.385 1.579 2.114 1.00 88.44 99 GLY A C 1
ATOM 791 O O . GLY A 1 99 ? -11.662 1.163 3.018 1.00 88.44 99 GLY A O 1
ATOM 792 N N . HIS A 1 100 ? -12.085 1.374 0.833 1.00 89.38 100 HIS A N 1
ATOM 793 C CA . HIS A 1 100 ? -10.996 0.514 0.360 1.00 89.38 100 HIS A CA 1
ATOM 794 C C . HIS A 1 100 ? -9.592 1.079 0.616 1.00 89.38 100 HIS A C 1
ATOM 796 O O . HIS A 1 100 ? -8.624 0.490 0.165 1.00 89.38 100 HIS A O 1
ATOM 802 N N . SER A 1 101 ? -9.430 2.212 1.306 1.00 89.12 101 SER A N 1
ATOM 803 C CA . SER A 1 101 ? -8.107 2.786 1.578 1.00 89.12 101 SER A CA 1
ATOM 804 C C . SER A 1 101 ? -7.485 2.172 2.828 1.00 89.12 101 SER A C 1
ATOM 806 O O . SER A 1 101 ? -8.046 2.268 3.921 1.00 89.12 101 SER A O 1
ATOM 808 N N . SER A 1 102 ? -6.272 1.636 2.696 1.00 87.88 102 SER A N 1
ATOM 809 C CA . SER A 1 102 ? -5.548 1.036 3.821 1.00 87.88 102 SER A CA 1
ATOM 810 C C . SER A 1 102 ? -5.296 2.018 4.965 1.00 87.88 102 SER A C 1
ATOM 812 O O . SER A 1 102 ? -5.466 1.666 6.130 1.00 87.88 102 SER A O 1
ATOM 814 N N . LYS A 1 103 ? -4.972 3.275 4.638 1.00 89.19 103 LYS A N 1
ATOM 815 C CA . LYS A 1 103 ? -4.740 4.346 5.616 1.00 89.19 103 LYS A CA 1
ATOM 816 C C . LYS A 1 103 ? -6.003 4.679 6.413 1.00 89.19 103 LYS A C 1
ATOM 818 O O . LYS A 1 103 ? -5.930 4.890 7.621 1.00 89.19 103 LYS A O 1
ATOM 823 N N . LYS A 1 104 ? -7.169 4.704 5.756 1.00 90.94 104 LYS A N 1
ATOM 824 C CA . LYS A 1 104 ? -8.456 4.944 6.433 1.00 90.94 104 LYS A CA 1
ATOM 825 C C . LYS A 1 104 ? -8.829 3.777 7.344 1.00 90.94 104 LYS A C 1
ATOM 827 O O . LYS A 1 104 ? -9.231 4.004 8.481 1.00 90.94 104 LYS A O 1
ATOM 832 N N . VAL A 1 105 ? -8.636 2.545 6.873 1.00 91.44 105 VAL A N 1
ATOM 833 C CA . VAL A 1 105 ? -8.844 1.324 7.667 1.00 91.44 105 VAL A CA 1
ATOM 834 C C . VAL A 1 105 ? -7.951 1.318 8.908 1.00 91.44 105 VAL A C 1
ATOM 836 O O . VAL A 1 105 ? -8.426 1.047 10.010 1.00 91.44 105 VAL A O 1
ATOM 839 N N . GLU A 1 106 ? -6.678 1.685 8.762 1.00 91.38 106 GLU A N 1
ATOM 840 C CA . GLU A 1 106 ? -5.745 1.803 9.883 1.00 91.38 106 GLU A CA 1
ATOM 841 C C . GLU A 1 106 ? -6.194 2.860 10.902 1.00 91.38 106 GLU A C 1
ATOM 843 O O . GLU A 1 106 ? -6.270 2.570 12.100 1.00 91.38 106 GLU A O 1
ATOM 848 N N . ALA A 1 107 ? -6.568 4.054 10.432 1.00 92.50 107 ALA A N 1
ATOM 849 C CA . ALA A 1 107 ? -7.074 5.128 11.283 1.00 92.50 107 ALA A CA 1
ATOM 850 C C . ALA A 1 107 ? -8.356 4.717 12.029 1.00 92.50 107 ALA A C 1
ATOM 852 O O . ALA A 1 107 ? -8.470 4.940 13.236 1.00 92.50 107 ALA A O 1
ATOM 853 N N . TYR A 1 108 ? -9.289 4.047 11.347 1.00 92.81 108 TYR A N 1
ATOM 854 C CA . TYR A 1 108 ? -10.517 3.530 11.950 1.00 92.81 108 TYR A CA 1
ATOM 855 C C . TYR A 1 108 ? -10.220 2.506 13.054 1.00 92.81 108 TYR A C 1
ATOM 857 O O . TYR A 1 108 ? -10.763 2.585 14.160 1.00 92.81 108 TYR A O 1
ATOM 865 N N . LEU A 1 109 ? -9.309 1.562 12.795 1.00 92.25 109 LEU A N 1
ATOM 866 C CA . LEU A 1 109 ? -8.890 0.566 13.785 1.00 92.25 109 LEU A CA 1
ATOM 867 C C . LEU A 1 109 ? -8.187 1.208 14.989 1.00 92.25 109 LEU A C 1
ATOM 869 O O . LEU A 1 109 ? -8.398 0.772 16.126 1.00 92.25 109 LEU A O 1
ATOM 873 N N . ALA A 1 110 ? -7.369 2.239 14.768 1.00 92.50 110 ALA A N 1
ATOM 874 C CA . ALA A 1 110 ? -6.716 2.989 15.837 1.00 92.50 110 ALA A CA 1
ATOM 875 C C . ALA A 1 110 ? -7.734 3.756 16.700 1.00 92.50 110 ALA A C 1
ATOM 877 O O . ALA A 1 110 ? -7.697 3.652 17.931 1.00 92.50 110 ALA A O 1
ATOM 878 N N . ALA A 1 111 ? -8.696 4.441 16.073 1.00 91.56 111 ALA A N 1
ATOM 879 C CA . ALA A 1 111 ? -9.784 5.137 16.761 1.00 91.56 111 ALA A CA 1
ATOM 880 C C . ALA A 1 111 ? -10.634 4.175 17.611 1.00 91.56 111 ALA A C 1
ATOM 882 O O . ALA A 1 111 ? -10.883 4.440 18.790 1.00 91.56 111 ALA A O 1
ATOM 883 N N . GLN A 1 112 ? -10.982 3.006 17.063 1.00 90.12 112 GLN A N 1
ATOM 884 C CA . GLN A 1 112 ? -11.691 1.937 17.780 1.00 90.12 112 GLN A CA 1
ATOM 885 C C . GLN A 1 112 ? -10.915 1.456 19.020 1.00 90.12 112 GLN A C 1
ATOM 887 O O . GLN A 1 112 ? -11.483 1.306 20.108 1.00 90.12 112 GLN A O 1
ATOM 892 N N . LYS A 1 113 ? -9.593 1.250 18.900 1.00 89.50 113 LYS A N 1
ATOM 893 C CA . LYS A 1 113 ? -8.738 0.877 20.045 1.00 89.50 113 LYS A CA 1
ATOM 894 C C . LYS A 1 113 ? -8.712 1.972 21.115 1.00 89.50 113 LYS A C 1
ATOM 896 O O . LYS A 1 113 ? -8.833 1.663 22.303 1.00 89.50 113 LYS A O 1
ATOM 901 N N . ALA A 1 114 ? -8.592 3.237 20.714 1.00 89.50 114 ALA A N 1
ATOM 902 C CA . ALA A 1 114 ? -8.584 4.369 21.636 1.00 89.50 114 ALA A CA 1
ATOM 903 C C . ALA A 1 114 ? -9.923 4.516 22.382 1.00 89.50 114 ALA A C 1
ATOM 905 O O . ALA A 1 114 ? -9.931 4.685 23.605 1.00 89.50 114 ALA A O 1
ATOM 906 N N . ALA A 1 115 ? -11.051 4.373 21.681 1.00 89.94 115 ALA A N 1
ATOM 907 C CA . ALA A 1 115 ? -12.387 4.396 22.276 1.00 89.94 115 ALA A CA 1
ATOM 908 C C . ALA A 1 115 ? -12.585 3.258 23.294 1.00 89.94 115 ALA A C 1
ATOM 910 O O . ALA A 1 115 ? -13.068 3.489 24.409 1.00 89.94 115 ALA A O 1
ATOM 911 N N . LYS A 1 116 ? -12.122 2.040 22.970 1.00 89.06 116 LYS A N 1
ATOM 912 C CA . LYS A 1 116 ? -12.146 0.900 23.902 1.00 89.06 116 LYS A CA 1
ATOM 913 C C . LYS A 1 116 ? -11.296 1.167 25.152 1.00 89.06 116 LYS A C 1
ATOM 915 O O . LYS A 1 116 ? -11.740 0.907 26.266 1.00 89.06 116 LYS A O 1
ATOM 920 N N . LYS A 1 117 ? -10.102 1.752 25.006 1.00 86.50 117 LYS A N 1
ATOM 921 C CA . LYS A 1 117 ? -9.243 2.103 26.156 1.00 86.50 117 LYS A CA 1
ATOM 922 C C . LYS A 1 117 ? -9.897 3.158 27.059 1.00 86.50 117 LYS A C 1
ATOM 924 O O . LYS A 1 117 ? -9.894 3.001 28.280 1.00 86.50 117 LYS A O 1
ATOM 929 N N . LYS A 1 118 ? -10.501 4.203 26.474 1.00 86.75 118 LYS A N 1
ATOM 930 C CA . LYS A 1 118 ? -11.216 5.259 27.220 1.00 86.75 118 LYS A CA 1
ATOM 931 C C . LYS A 1 118 ? -12.418 4.705 27.991 1.00 86.75 118 LYS A C 1
ATOM 933 O O . LYS A 1 118 ? -12.585 5.013 29.170 1.00 86.75 118 LYS A O 1
ATOM 938 N N . THR A 1 119 ? -13.226 3.854 27.359 1.00 87.81 119 THR A N 1
ATOM 939 C CA . THR A 1 119 ? -14.396 3.232 28.007 1.00 87.81 119 THR A CA 1
ATOM 940 C C . THR A 1 119 ? -13.999 2.289 29.139 1.00 87.81 119 THR A C 1
ATOM 942 O O . THR A 1 119 ? -14.606 2.351 30.209 1.00 87.81 119 THR A O 1
ATOM 945 N N . VAL A 1 120 ? -12.949 1.480 28.961 1.00 87.69 120 VAL A N 1
ATOM 946 C CA . VAL A 1 120 ? -12.407 0.628 30.035 1.00 87.69 120 VAL A CA 1
ATOM 947 C C . VAL A 1 120 ? -11.928 1.480 31.212 1.00 87.69 120 VAL A C 1
ATOM 949 O O . VAL A 1 120 ? -12.358 1.225 32.334 1.00 87.69 120 VAL A O 1
ATOM 952 N N . LYS A 1 121 ? -11.142 2.541 30.962 1.00 83.75 121 LYS A N 1
ATOM 953 C CA . LYS A 1 121 ? -10.652 3.462 32.008 1.00 83.75 121 LYS A CA 1
ATOM 954 C C . LYS A 1 121 ? -11.799 4.132 32.779 1.00 83.75 121 LYS A C 1
ATOM 956 O O . LYS A 1 121 ? -11.742 4.240 34.001 1.00 83.75 121 LYS A O 1
ATOM 961 N N . LYS A 1 122 ? -12.872 4.539 32.087 1.00 83.06 122 LYS A N 1
ATOM 962 C CA . LYS A 1 122 ? -14.069 5.126 32.719 1.00 83.06 122 LYS A CA 1
ATOM 963 C C . LYS A 1 122 ? -14.816 4.106 33.588 1.00 83.06 122 LYS A C 1
ATOM 965 O O . LYS A 1 122 ? -15.270 4.452 34.677 1.00 83.06 122 LYS A O 1
ATOM 970 N N . LYS A 1 123 ? -14.925 2.846 33.146 1.00 82.19 123 LYS A N 1
ATOM 971 C CA . LYS A 1 123 ? -15.564 1.768 33.924 1.00 82.19 123 LYS A CA 1
ATOM 972 C C . LYS A 1 123 ? -14.766 1.412 35.182 1.00 82.19 123 LYS A C 1
ATOM 974 O O . LYS A 1 123 ? -15.371 1.282 36.245 1.00 82.19 123 LYS A O 1
ATOM 979 N N . THR A 1 124 ? -13.439 1.296 35.095 1.00 80.50 124 THR A N 1
ATOM 980 C CA . THR A 1 124 ? -12.592 1.032 36.271 1.00 80.50 124 THR A CA 1
ATOM 981 C C . THR A 1 124 ? -12.621 2.187 37.264 1.00 80.50 124 THR A C 1
ATOM 983 O O . THR A 1 124 ? -12.832 1.925 38.445 1.00 80.50 124 THR A O 1
ATOM 986 N N . ALA A 1 125 ? -12.544 3.440 36.800 1.00 80.69 125 ALA A N 1
ATOM 987 C CA . ALA A 1 125 ? -12.680 4.620 37.661 1.00 80.69 125 ALA A CA 1
ATOM 988 C C . ALA A 1 125 ? -14.047 4.678 38.372 1.00 80.69 125 ALA A C 1
ATOM 990 O O . ALA A 1 125 ? -14.131 4.933 39.571 1.00 80.69 125 ALA A O 1
ATOM 991 N N . LYS A 1 126 ? -15.144 4.364 37.669 1.00 80.25 126 LYS A N 1
ATOM 992 C CA . LYS A 1 126 ? -16.483 4.316 38.285 1.00 80.25 126 LYS A CA 1
ATOM 993 C C . LYS A 1 126 ? -16.601 3.190 39.324 1.00 80.25 126 LYS A C 1
ATOM 995 O O . LYS A 1 126 ? -17.289 3.355 40.330 1.00 80.25 126 LYS A O 1
ATOM 1000 N N . LYS A 1 127 ? -15.927 2.052 39.104 1.00 81.88 127 LYS A N 1
ATOM 1001 C CA . LYS A 1 127 ? -15.901 0.913 40.040 1.00 81.88 127 LYS A CA 1
ATOM 1002 C C . LYS A 1 127 ? -15.083 1.223 41.300 1.00 81.88 127 LYS A C 1
ATOM 1004 O O . LYS A 1 127 ? -15.524 0.869 42.392 1.00 81.88 127 LYS A O 1
ATOM 1009 N N . THR A 1 128 ? -13.940 1.901 41.175 1.00 79.12 128 THR A N 1
ATOM 1010 C CA . THR A 1 128 ? -13.114 2.304 42.327 1.00 79.12 128 THR A CA 1
ATOM 1011 C C . THR A 1 128 ? -13.805 3.359 43.185 1.00 79.12 128 THR A C 1
ATOM 1013 O O . THR A 1 128 ? -13.852 3.190 44.402 1.00 79.12 128 THR A O 1
ATOM 1016 N N . VAL A 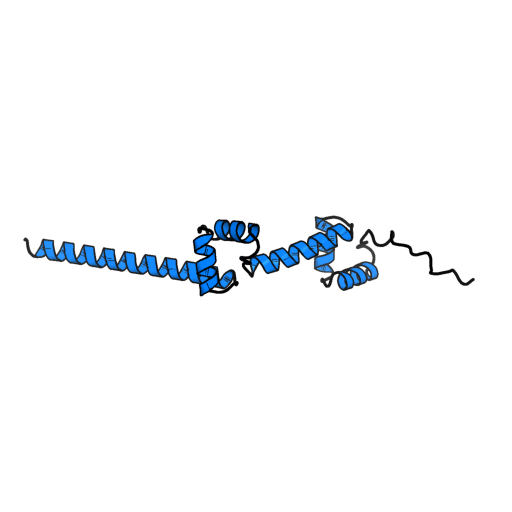1 129 ? -14.444 4.366 42.575 1.00 81.94 129 VAL A N 1
ATOM 1017 C CA . VAL A 1 129 ? -15.216 5.391 43.308 1.00 81.94 129 VAL A CA 1
ATOM 1018 C C . VAL A 1 129 ? -16.393 4.768 44.068 1.00 81.94 129 VAL A C 1
ATOM 1020 O O . VAL A 1 129 ? -16.567 5.038 45.255 1.00 81.94 129 VAL A O 1
ATOM 1023 N N . LYS A 1 130 ? -17.154 3.853 43.443 1.00 78.81 130 LYS A N 1
ATOM 1024 C CA . LYS A 1 130 ? -18.236 3.123 44.135 1.00 78.81 130 LYS A CA 1
ATOM 1025 C C . LYS A 1 130 ? -17.726 2.271 45.306 1.00 78.81 130 LYS A C 1
ATOM 1027 O O . LYS A 1 130 ? -18.383 2.216 46.342 1.00 78.81 130 LYS A O 1
ATOM 1032 N N . LYS A 1 131 ? -16.566 1.616 45.166 1.00 78.62 131 LYS A N 1
ATOM 1033 C CA . LYS A 1 131 ? -15.968 0.795 46.236 1.00 78.62 131 LYS A CA 1
ATOM 1034 C C . LYS A 1 131 ? -15.473 1.652 47.410 1.00 78.62 131 LYS A C 1
ATOM 1036 O O . LYS A 1 131 ? -15.663 1.255 48.555 1.00 78.62 131 LYS A O 1
ATOM 1041 N N . ALA A 1 132 ? -14.892 2.822 47.138 1.00 77.31 132 ALA A N 1
ATOM 1042 C CA . ALA A 1 132 ? -14.456 3.769 48.167 1.00 77.31 132 ALA A CA 1
ATOM 1043 C C . ALA A 1 132 ? -15.643 4.381 48.934 1.00 77.31 132 ALA A C 1
ATOM 1045 O O . ALA A 1 132 ? -15.620 4.424 50.161 1.00 77.31 132 ALA A O 1
ATOM 1046 N N . ALA A 1 133 ? -16.714 4.763 48.229 1.00 78.50 133 ALA A N 1
ATOM 1047 C CA . ALA A 1 133 ? -17.934 5.281 48.852 1.00 78.50 133 ALA A CA 1
ATOM 1048 C C . ALA A 1 133 ? -18.635 4.239 49.743 1.00 78.50 133 ALA A C 1
ATOM 1050 O O . ALA A 1 133 ? -19.115 4.579 50.819 1.00 78.50 133 ALA A O 1
ATOM 1051 N N . LYS A 1 134 ? -18.650 2.958 49.336 1.00 74.94 134 LYS A N 1
ATOM 1052 C CA . LYS A 1 134 ? -19.219 1.874 50.156 1.00 74.94 134 LYS A CA 1
ATOM 1053 C C . LYS A 1 134 ? -18.405 1.616 51.430 1.00 74.94 134 LYS A C 1
ATOM 1055 O O . LYS A 1 134 ? -18.993 1.331 52.461 1.00 74.94 134 LYS A O 1
ATOM 1060 N N . ARG A 1 135 ? -17.073 1.742 51.370 1.00 72.69 135 ARG A N 1
ATOM 1061 C CA . ARG A 1 135 ? -16.191 1.595 52.542 1.00 72.69 135 ARG A CA 1
ATOM 1062 C C . ARG A 1 135 ? -16.356 2.731 53.552 1.00 72.69 135 ARG A C 1
ATOM 1064 O O . ARG A 1 135 ? -16.389 2.455 54.736 1.00 72.69 135 ARG A O 1
ATOM 1071 N N . LYS A 1 136 ? -16.522 3.974 53.087 1.00 70.25 136 LYS A N 1
ATOM 1072 C CA . LYS A 1 136 ? -16.765 5.134 53.964 1.00 70.25 136 LYS A CA 1
ATOM 1073 C C . LYS A 1 136 ? -18.134 5.135 54.656 1.00 70.25 136 LYS A C 1
ATOM 1075 O O . LYS A 1 136 ? -18.292 5.851 55.623 1.00 70.25 136 LYS A O 1
ATOM 1080 N N . LYS A 1 137 ? -19.121 4.397 54.139 1.00 69.62 137 LYS A N 1
ATOM 1081 C CA . LYS A 1 137 ? -20.457 4.266 54.750 1.00 69.62 137 LYS A CA 1
ATOM 1082 C C . LYS A 1 137 ? -20.571 3.114 55.757 1.00 69.62 137 LYS A C 1
ATOM 1084 O O . LYS A 1 137 ? -21.626 2.962 56.353 1.00 69.62 137 LYS A O 1
ATOM 1089 N N . ALA A 1 138 ? -19.549 2.266 55.859 1.00 65.50 138 ALA A N 1
ATOM 1090 C CA . ALA A 1 138 ? -19.530 1.083 56.721 1.00 65.50 138 ALA A CA 1
ATOM 1091 C C . ALA A 1 138 ? -18.511 1.201 57.873 1.00 65.50 138 ALA A C 1
ATOM 1093 O O . ALA A 1 138 ? -18.273 0.215 58.563 1.00 65.50 138 ALA A O 1
ATOM 1094 N N . ALA A 1 139 ? -17.894 2.375 58.016 1.00 57.00 139 ALA A N 1
ATOM 1095 C CA . ALA A 1 139 ? -17.070 2.807 59.140 1.00 57.00 139 ALA A CA 1
ATOM 1096 C C . ALA A 1 139 ? -17.796 3.977 59.807 1.00 57.00 139 A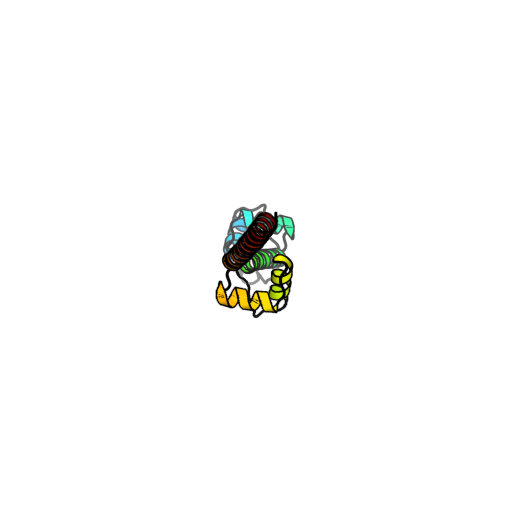LA A C 1
ATOM 1098 O O . ALA A 1 139 ? -17.670 4.104 61.038 1.00 57.00 139 ALA A O 1
#